Protein AF-A0A962LPD1-F1 (afdb_monomer_lite)

Secondary structure (DSSP, 8-state):
-HHHHHHHHHHHHHHHHHHTT--HHHHHHHHHHHGGG--SHHHHHTTSTTT--HHHH--

Foldseek 3Di:
DVVVVVVVVLVVQQVQLVVLVHDSVLLVVVCVVQVVVQPDPVSNVCSRSNNDDNVVRPD

pLDDT: mean 85.54, std 12.45, range [49.06, 96.0]

Radius of gyration: 11.57 Å; chains: 1; bounding box: 22×33×23 Å

Structure (mmCIF, N/CA/C/O backbone):
data_AF-A0A962LPD1-F1
#
_entry.id   AF-A0A962LPD1-F1
#
loop_
_atom_site.group_PDB
_atom_site.id
_atom_site.type_symbol
_atom_site.label_atom_id
_atom_site.label_alt_id
_atom_site.label_comp_id
_atom_site.label_asym_id
_atom_site.label_entity_id
_atom_site.label_seq_id
_atom_site.pdbx_PDB_ins_code
_atom_site.Cartn_x
_atom_site.Cartn_y
_atom_site.Cartn_z
_atom_site.occupancy
_atom_site.B_iso_or_equiv
_atom_site.auth_seq_id
_atom_site.auth_comp_id
_atom_site.auth_asym_id
_atom_site.auth_atom_id
_atom_site.pdbx_PDB_model_num
ATOM 1 N N . MET A 1 1 ? 10.998 22.165 5.543 1.00 49.84 1 MET A N 1
ATOM 2 C CA . MET A 1 1 ? 11.904 20.992 5.603 1.00 49.84 1 MET A CA 1
ATOM 3 C C . MET A 1 1 ? 11.187 19.643 5.425 1.00 49.84 1 MET A C 1
ATOM 5 O O . MET A 1 1 ? 11.779 18.776 4.804 1.00 49.84 1 MET A O 1
ATOM 9 N N . LYS A 1 2 ? 9.901 19.486 5.800 1.00 52.97 2 LYS A N 1
ATOM 10 C CA . LYS A 1 2 ? 9.095 18.252 5.593 1.00 52.97 2 LYS A CA 1
ATOM 11 C C . LYS A 1 2 ? 9.114 17.628 4.178 1.00 52.97 2 LYS A C 1
ATOM 13 O O . LYS A 1 2 ? 8.955 16.422 4.041 1.00 52.97 2 LYS A O 1
ATOM 18 N N . GLY A 1 3 ? 9.289 18.428 3.121 1.00 49.06 3 GLY A N 1
ATOM 19 C CA . GLY A 1 3 ? 9.298 17.934 1.736 1.00 49.06 3 GLY A CA 1
ATOM 20 C C . GLY A 1 3 ? 10.560 17.156 1.339 1.00 49.06 3 GLY A C 1
ATOM 21 O O . GLY A 1 3 ? 10.462 16.197 0.581 1.00 49.06 3 GLY A O 1
ATOM 22 N N . ILE A 1 4 ? 11.727 17.523 1.884 1.00 52.41 4 ILE A N 1
ATOM 23 C CA . ILE A 1 4 ? 13.000 16.832 1.607 1.00 52.41 4 ILE A CA 1
ATOM 24 C C . ILE A 1 4 ? 13.018 15.480 2.330 1.00 52.41 4 ILE A C 1
ATOM 26 O O . ILE A 1 4 ? 13.369 14.470 1.734 1.00 52.41 4 ILE A O 1
ATOM 30 N N . GLU A 1 5 ? 12.542 15.442 3.578 1.00 60.94 5 GLU A N 1
ATOM 31 C CA . GLU A 1 5 ? 12.386 14.202 4.352 1.00 60.94 5 GLU A CA 1
ATOM 32 C C . GLU A 1 5 ? 11.383 13.243 3.698 1.00 60.94 5 GLU A C 1
ATOM 34 O O . GLU A 1 5 ? 11.663 12.054 3.571 1.00 60.94 5 GLU A O 1
ATOM 39 N N . SER A 1 6 ? 10.249 13.755 3.203 1.00 59.38 6 SER A N 1
ATOM 40 C CA . SER A 1 6 ? 9.271 12.947 2.461 1.00 59.38 6 SER A CA 1
ATOM 41 C C . SER A 1 6 ? 9.866 12.357 1.173 1.00 59.38 6 SER A C 1
ATOM 43 O O . SER A 1 6 ? 9.654 11.183 0.876 1.00 59.38 6 SER A O 1
ATOM 45 N N . GLY A 1 7 ? 10.678 13.133 0.443 1.00 64.12 7 GLY A N 1
ATOM 46 C CA . GLY A 1 7 ? 11.393 12.665 -0.749 1.00 64.12 7 GLY A CA 1
ATOM 47 C C . GLY A 1 7 ? 12.431 11.580 -0.447 1.00 64.12 7 GLY A C 1
ATOM 48 O O . GLY A 1 7 ? 12.480 10.568 -1.146 1.00 64.12 7 GLY A O 1
ATOM 49 N N . THR A 1 8 ? 13.212 11.738 0.625 1.00 71.81 8 THR A N 1
ATOM 50 C CA . THR A 1 8 ? 14.184 10.729 1.087 1.00 71.81 8 THR A CA 1
ATOM 51 C C . THR A 1 8 ? 13.493 9.447 1.550 1.00 71.81 8 THR A C 1
ATOM 53 O O . THR A 1 8 ? 13.937 8.343 1.217 1.00 71.81 8 THR A O 1
ATOM 56 N N . ASN A 1 9 ? 12.369 9.571 2.259 1.00 77.81 9 ASN A N 1
ATOM 57 C CA . ASN A 1 9 ? 11.572 8.429 2.702 1.00 77.81 9 ASN A CA 1
ATOM 58 C C . ASN A 1 9 ? 10.949 7.691 1.512 1.00 77.81 9 ASN A C 1
ATOM 60 O O . ASN A 1 9 ? 11.008 6.464 1.453 1.00 77.81 9 ASN A O 1
ATOM 64 N N . LEU A 1 10 ? 10.424 8.421 0.524 1.00 83.06 10 LEU A N 1
ATOM 65 C CA . LEU A 1 10 ? 9.865 7.831 -0.691 1.00 83.06 10 LEU A CA 1
ATOM 66 C C . LEU A 1 10 ? 10.935 7.116 -1.522 1.00 83.06 10 LEU A C 1
ATOM 68 O O . LEU A 1 10 ? 10.709 5.995 -1.975 1.00 83.06 10 LEU A O 1
ATOM 72 N N . TYR A 1 11 ? 12.111 7.726 -1.689 1.00 86.25 11 TYR A N 1
ATOM 73 C CA . TYR A 1 11 ? 13.234 7.083 -2.371 1.00 86.25 11 TYR A CA 1
ATOM 74 C C . TYR A 1 11 ? 13.639 5.784 -1.668 1.00 86.25 11 TYR A C 1
ATOM 76 O O . TYR A 1 11 ? 13.771 4.743 -2.311 1.00 86.25 11 TYR A O 1
ATOM 84 N N . SER A 1 12 ? 13.759 5.815 -0.340 1.00 87.25 12 SER A N 1
ATOM 85 C CA . SER A 1 12 ? 14.096 4.634 0.460 1.00 87.25 12 SER A CA 1
ATOM 86 C C . SER A 1 12 ? 13.043 3.531 0.308 1.00 87.25 12 SER A C 1
ATOM 88 O O . SER A 1 12 ? 13.395 2.376 0.076 1.00 87.25 12 SER A O 1
ATOM 90 N N . LEU A 1 13 ? 11.753 3.884 0.319 1.00 87.25 13 LEU A N 1
ATOM 91 C CA . LEU A 1 13 ? 10.646 2.950 0.084 1.00 87.25 13 LEU A CA 1
ATOM 92 C C . LEU A 1 13 ? 10.684 2.323 -1.313 1.00 87.25 13 LEU A C 1
ATOM 94 O O . LEU A 1 13 ? 10.481 1.117 -1.441 1.00 87.25 13 LEU A O 1
ATOM 98 N N . ILE A 1 14 ? 10.992 3.101 -2.355 1.00 89.88 14 ILE A N 1
ATOM 99 C CA . ILE A 1 14 ? 11.155 2.586 -3.724 1.00 89.88 14 ILE A CA 1
ATOM 100 C C . ILE A 1 14 ? 12.304 1.577 -3.782 1.00 89.88 14 ILE A C 1
ATOM 102 O O . ILE A 1 14 ? 12.174 0.515 -4.393 1.00 89.88 14 ILE A O 1
ATOM 106 N N . GLN A 1 15 ? 13.433 1.889 -3.147 1.00 91.56 15 GLN A N 1
ATOM 107 C CA . GLN A 1 15 ? 14.588 0.996 -3.129 1.00 91.56 15 GLN A CA 1
ATOM 108 C C . GLN A 1 15 ? 14.296 -0.290 -2.346 1.00 91.56 15 GLN A C 1
ATOM 110 O O . GLN A 1 15 ? 14.652 -1.376 -2.805 1.00 91.56 15 GLN A O 1
ATOM 115 N N . MET A 1 16 ? 13.578 -0.199 -1.225 1.00 89.12 16 MET A N 1
ATOM 116 C CA . MET A 1 16 ? 13.132 -1.374 -0.475 1.00 89.12 16 MET A CA 1
ATOM 117 C C . MET A 1 16 ? 12.115 -2.216 -1.254 1.00 89.12 16 MET A C 1
ATOM 119 O O . MET A 1 16 ? 12.208 -3.442 -1.225 1.00 89.12 16 MET A O 1
ATOM 123 N N . ALA A 1 17 ? 11.180 -1.597 -1.982 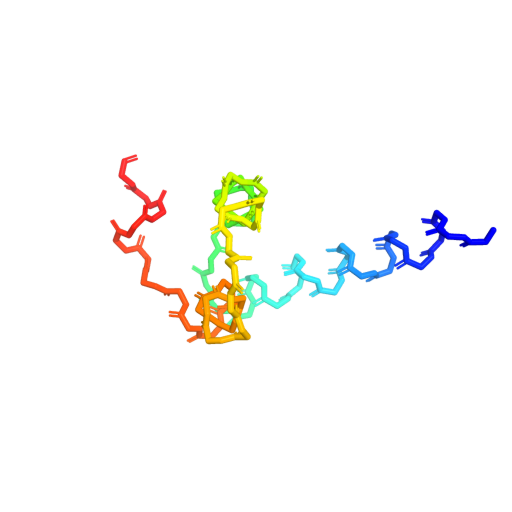1.00 91.31 17 ALA A N 1
ATOM 124 C CA . ALA A 1 17 ? 10.236 -2.308 -2.845 1.00 91.31 17 ALA A CA 1
ATOM 125 C C . ALA A 1 17 ? 10.981 -3.136 -3.903 1.00 91.31 17 ALA A C 1
ATOM 127 O O . ALA A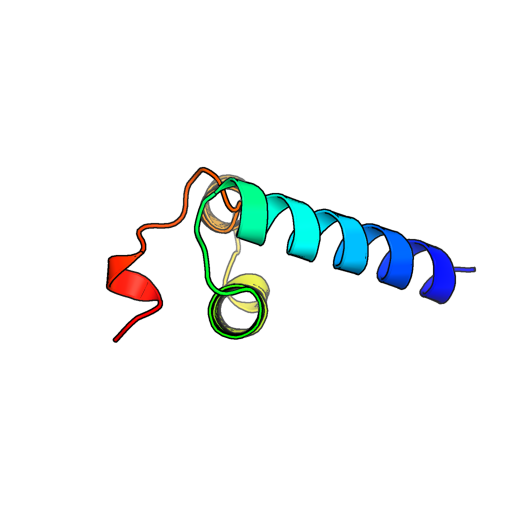 1 17 ? 10.766 -4.343 -4.009 1.00 91.31 17 ALA A O 1
ATOM 128 N N . LYS A 1 18 ? 11.956 -2.526 -4.592 1.00 91.12 18 LYS A N 1
ATOM 129 C CA . LYS A 1 18 ? 12.822 -3.230 -5.553 1.00 91.12 18 LYS A CA 1
ATOM 130 C C . LYS A 1 18 ? 13.591 -4.382 -4.903 1.00 91.12 18 LYS A C 1
ATOM 132 O O . LYS A 1 18 ? 13.628 -5.475 -5.463 1.00 91.12 18 LYS A O 1
ATOM 137 N N . ALA A 1 19 ? 14.172 -4.164 -3.719 1.00 92.88 19 ALA A N 1
ATOM 138 C CA . ALA A 1 19 ? 14.902 -5.201 -2.983 1.00 92.88 19 ALA A CA 1
ATOM 139 C C . ALA A 1 19 ? 14.009 -6.403 -2.614 1.00 92.88 19 ALA A C 1
ATOM 141 O O . ALA A 1 19 ? 14.478 -7.539 -2.621 1.00 92.88 19 ALA A O 1
ATOM 142 N N . ASN A 1 20 ? 12.714 -6.167 -2.378 1.00 90.75 20 ASN A N 1
ATOM 143 C CA . ASN A 1 20 ? 11.707 -7.199 -2.109 1.00 90.75 20 ASN A CA 1
ATOM 144 C C . ASN A 1 20 ? 11.018 -7.734 -3.380 1.00 90.75 20 ASN A C 1
ATOM 146 O O . ASN A 1 20 ? 10.013 -8.434 -3.290 1.00 90.75 20 ASN A O 1
ATOM 150 N N . ARG A 1 21 ? 11.558 -7.440 -4.575 1.00 92.25 21 ARG A N 1
ATOM 151 C CA . ARG A 1 21 ? 11.000 -7.850 -5.882 1.00 92.25 21 ARG A CA 1
ATOM 152 C C . ARG A 1 21 ? 9.558 -7.376 -6.101 1.00 92.25 21 ARG A C 1
ATOM 154 O O . ARG A 1 21 ? 8.777 -8.022 -6.802 1.00 92.25 21 ARG A O 1
ATOM 161 N N . LEU A 1 22 ? 9.207 -6.246 -5.499 1.00 93.31 22 LEU A N 1
ATOM 162 C CA . LEU A 1 22 ? 7.946 -5.562 -5.728 1.00 93.31 22 LEU A CA 1
ATOM 163 C C . LEU A 1 22 ? 8.123 -4.550 -6.857 1.00 93.31 22 LEU A C 1
ATOM 165 O O . LEU A 1 22 ? 9.107 -3.807 -6.893 1.00 93.31 22 LEU A O 1
ATOM 169 N N . GLU A 1 23 ? 7.150 -4.499 -7.759 1.00 93.81 23 GLU A N 1
ATOM 170 C CA . GLU A 1 23 ? 7.025 -3.409 -8.714 1.00 93.81 23 GLU A CA 1
ATOM 171 C C . GLU A 1 23 ? 6.704 -2.124 -7.919 1.00 93.81 23 GLU A C 1
ATOM 173 O O . GLU A 1 23 ? 5.703 -2.087 -7.189 1.00 93.81 23 GLU A O 1
ATOM 178 N N . PRO A 1 24 ? 7.569 -1.089 -7.968 1.00 92.19 24 PRO A N 1
ATOM 179 C CA . PRO A 1 24 ? 7.450 0.072 -7.090 1.00 92.19 24 PRO A CA 1
ATOM 180 C C . PRO A 1 24 ? 6.127 0.823 -7.205 1.00 92.19 24 PRO A C 1
ATOM 182 O O . PRO A 1 24 ? 5.609 1.288 -6.191 1.00 92.19 24 PRO A O 1
ATOM 185 N N . TYR A 1 25 ? 5.574 0.957 -8.409 1.00 92.06 25 TYR A N 1
ATOM 186 C CA . TYR A 1 25 ? 4.325 1.682 -8.609 1.00 92.06 25 TYR A CA 1
ATOM 187 C C . TYR A 1 25 ? 3.142 0.946 -7.969 1.00 92.06 25 TYR A C 1
ATOM 189 O O . TYR A 1 25 ? 2.374 1.551 -7.220 1.00 92.06 25 TYR A O 1
ATOM 197 N N . GLN A 1 26 ? 3.021 -0.361 -8.181 1.00 93.00 26 GLN A N 1
ATOM 198 C CA . GLN A 1 26 ? 1.991 -1.204 -7.580 1.00 93.00 26 GLN A CA 1
ATOM 199 C C . GLN A 1 26 ? 2.107 -1.237 -6.056 1.00 93.00 26 GLN A C 1
ATOM 201 O O . GLN A 1 26 ? 1.097 -1.078 -5.367 1.00 93.00 26 GLN A O 1
ATOM 206 N N . TYR A 1 27 ? 3.327 -1.355 -5.524 1.00 93.50 27 TYR A N 1
ATOM 207 C CA . TYR A 1 27 ? 3.582 -1.261 -4.086 1.00 93.50 27 TYR A CA 1
ATOM 208 C C . TYR A 1 27 ? 3.114 0.081 -3.511 1.00 93.50 27 TYR A C 1
ATOM 210 O O . TYR A 1 27 ? 2.303 0.105 -2.587 1.00 93.50 27 TYR A O 1
ATOM 218 N N . LEU A 1 28 ? 3.568 1.204 -4.078 1.00 92.94 28 LEU A N 1
ATOM 219 C CA . LEU A 1 28 ? 3.207 2.534 -3.582 1.00 92.94 28 LEU A CA 1
ATOM 220 C C . LEU A 1 28 ? 1.705 2.795 -3.698 1.00 92.94 28 LEU A C 1
ATOM 222 O O . LEU A 1 28 ? 1.107 3.343 -2.773 1.00 92.94 28 LEU A O 1
ATOM 226 N N . ARG A 1 29 ? 1.072 2.358 -4.793 1.00 93.25 29 ARG A N 1
ATOM 227 C CA . ARG A 1 29 ? -0.383 2.446 -4.961 1.00 93.25 29 ARG A CA 1
ATOM 228 C C . ARG A 1 29 ? -1.108 1.695 -3.847 1.00 93.25 29 ARG A C 1
ATOM 230 O O . ARG A 1 29 ? -2.061 2.232 -3.288 1.00 93.25 29 ARG A O 1
ATOM 237 N N . HIS A 1 30 ? -0.664 0.487 -3.508 1.00 92.88 30 HIS A N 1
ATOM 238 C CA . HIS A 1 30 ? -1.244 -0.291 -2.415 1.00 92.88 30 HIS A CA 1
ATOM 239 C C . HIS A 1 30 ? -1.051 0.396 -1.060 1.00 92.88 30 HIS A C 1
ATOM 241 O O . HIS A 1 30 ? -2.034 0.621 -0.357 1.00 92.88 30 HIS A O 1
ATOM 247 N N . VAL A 1 31 ? 0.173 0.827 -0.737 1.00 92.56 31 VAL A N 1
ATOM 248 C CA . VAL A 1 31 ? 0.469 1.535 0.518 1.00 92.56 31 VAL A CA 1
ATOM 249 C C . VAL A 1 31 ? -0.394 2.783 0.659 1.00 92.56 31 VAL A C 1
ATOM 251 O O . VAL A 1 31 ? -1.056 2.944 1.674 1.00 92.56 31 VAL A O 1
ATOM 254 N N . PHE A 1 32 ? -0.469 3.647 -0.354 1.00 92.44 32 PHE A N 1
ATOM 255 C CA . PHE A 1 32 ? -1.277 4.868 -0.257 1.00 92.44 32 PHE A CA 1
ATOM 256 C C . PHE A 1 32 ? -2.788 4.610 -0.219 1.00 92.44 32 PHE A C 1
ATOM 258 O O . PHE A 1 32 ? -3.530 5.460 0.269 1.00 92.44 32 PHE A O 1
ATOM 265 N N . THR A 1 33 ? -3.248 3.446 -0.685 1.00 93.56 33 THR A N 1
ATOM 266 C CA . THR A 1 33 ? -4.662 3.048 -0.597 1.00 93.56 33 THR A CA 1
ATOM 267 C C . THR A 1 33 ? -5.016 2.496 0.786 1.00 93.56 33 THR A C 1
ATOM 269 O O . THR A 1 33 ? -6.107 2.759 1.292 1.00 93.56 33 THR A O 1
ATOM 272 N N . GLU A 1 34 ? -4.111 1.737 1.406 1.00 93.44 34 GLU A N 1
ATOM 273 C CA . GLU A 1 34 ? -4.376 1.019 2.659 1.00 93.44 34 GLU A CA 1
ATOM 274 C C . GLU A 1 34 ? -3.893 1.765 3.908 1.00 93.44 34 GLU A C 1
ATOM 276 O O . GLU A 1 34 ? -4.509 1.641 4.964 1.00 93.44 34 GLU A O 1
ATOM 281 N N . LEU A 1 35 ? -2.857 2.602 3.803 1.00 92.75 35 LEU A N 1
ATOM 282 C CA . LEU A 1 35 ? -2.310 3.361 4.932 1.00 92.75 35 LEU A CA 1
ATOM 283 C C . LEU A 1 35 ? -3.358 4.246 5.635 1.00 92.75 35 LEU A C 1
ATOM 285 O O . LEU A 1 35 ? -3.389 4.225 6.862 1.00 92.75 35 LEU A O 1
ATOM 289 N N . PRO A 1 36 ? -4.272 4.958 4.937 1.00 94.56 36 PRO A N 1
ATOM 290 C CA . PRO A 1 36 ? -5.334 5.717 5.605 1.00 94.56 36 PRO A CA 1
ATOM 291 C C . PRO A 1 36 ? -6.345 4.847 6.369 1.00 94.56 36 PRO A C 1
ATOM 293 O O . PRO A 1 36 ? -7.085 5.363 7.202 1.00 94.56 36 PRO A O 1
ATOM 296 N N . LYS A 1 37 ? -6.409 3.544 6.067 1.00 95.12 37 LYS A N 1
ATOM 297 C CA . LYS A 1 37 ? -7.295 2.570 6.723 1.00 95.12 37 LYS A CA 1
ATOM 298 C C . LYS A 1 37 ? -6.606 1.860 7.893 1.00 95.12 37 LYS A C 1
ATOM 300 O O . LYS A 1 37 ? -7.280 1.209 8.689 1.00 95.12 37 LYS A O 1
ATOM 305 N N . ALA A 1 38 ? -5.279 1.953 7.991 1.00 93.88 38 ALA A N 1
ATOM 306 C CA . ALA A 1 38 ? -4.491 1.295 9.022 1.00 93.88 38 ALA A CA 1
ATOM 307 C C . ALA A 1 38 ? -4.651 2.024 10.366 1.00 93.88 38 ALA A C 1
ATOM 309 O O . ALA A 1 38 ? -4.074 3.085 10.590 1.00 93.88 38 ALA A O 1
ATOM 310 N N . GLY A 1 39 ? -5.458 1.450 11.262 1.00 94.12 39 GLY A N 1
ATOM 311 C CA . GLY A 1 39 ? -5.719 2.002 12.597 1.00 94.12 39 GLY A CA 1
ATOM 312 C C . GLY A 1 39 ? -4.790 1.487 13.699 1.00 94.12 39 GLY A C 1
ATOM 313 O O . GLY A 1 39 ? -4.877 1.960 14.830 1.00 94.12 39 GLY A O 1
ATOM 314 N N . THR A 1 40 ? -3.928 0.512 13.398 1.00 96.00 40 THR A N 1
ATOM 315 C CA . THR A 1 40 ? -3.028 -0.118 14.375 1.00 96.00 40 THR 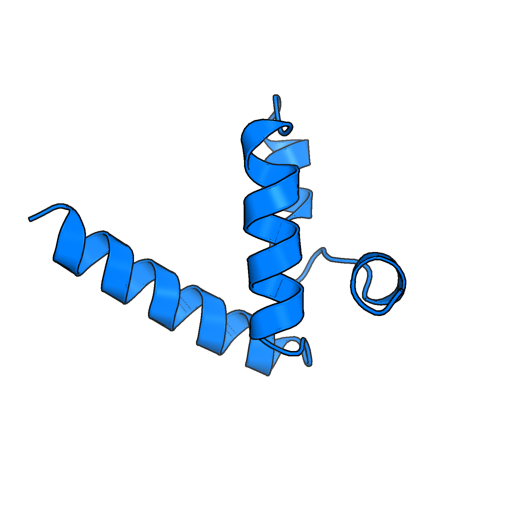A CA 1
ATOM 316 C C . THR A 1 40 ? -1.603 -0.207 13.840 1.00 96.00 40 THR A C 1
ATOM 318 O O . THR A 1 40 ? -1.376 -0.123 12.630 1.00 96.00 40 THR A O 1
ATOM 321 N N . VAL A 1 41 ? -0.636 -0.382 14.743 1.00 93.94 41 VAL A N 1
ATOM 322 C CA . VAL A 1 41 ? 0.780 -0.530 14.376 1.00 93.94 41 VAL A CA 1
ATOM 323 C C . VAL A 1 41 ? 0.969 -1.760 13.493 1.00 93.94 41 VAL A C 1
ATOM 325 O O . VAL A 1 41 ? 1.626 -1.674 12.464 1.00 93.94 41 VAL A O 1
ATOM 328 N N . GLU A 1 42 ? 0.303 -2.863 13.819 1.00 93.75 42 GLU A N 1
ATOM 329 C CA . GLU A 1 42 ? 0.371 -4.118 13.067 1.00 93.75 42 GLU A CA 1
ATOM 330 C C . GLU A 1 42 ? -0.166 -3.939 11.640 1.00 93.75 42 GLU A C 1
ATOM 332 O O . GLU A 1 42 ? 0.394 -4.477 10.685 1.00 93.75 42 GLU A O 1
ATOM 337 N N . ALA A 1 43 ? -1.226 -3.139 11.471 1.00 91.81 43 ALA A N 1
ATOM 338 C CA . ALA A 1 43 ? -1.769 -2.815 10.154 1.00 91.81 43 ALA A CA 1
ATOM 339 C C . ALA A 1 43 ? -0.797 -1.963 9.322 1.00 91.81 43 ALA A C 1
ATOM 341 O O . ALA A 1 43 ? -0.734 -2.128 8.107 1.00 91.81 43 ALA A O 1
ATOM 342 N N . ILE A 1 44 ? -0.020 -1.082 9.959 1.00 91.62 44 ILE A N 1
ATOM 343 C CA . ILE A 1 44 ? 1.036 -0.306 9.292 1.00 91.62 44 ILE A CA 1
ATOM 344 C C . ILE A 1 44 ? 2.227 -1.208 8.946 1.00 91.62 44 ILE A C 1
ATOM 346 O O . ILE A 1 44 ? 2.743 -1.144 7.832 1.00 91.62 44 ILE A O 1
ATOM 350 N N . GLU A 1 45 ? 2.652 -2.081 9.859 1.00 92.69 45 GLU A N 1
ATOM 351 C CA . GLU A 1 45 ? 3.752 -3.024 9.630 1.00 92.69 45 GLU A CA 1
ATOM 352 C C . GLU A 1 45 ? 3.444 -4.014 8.503 1.00 92.69 45 GLU A C 1
ATOM 354 O O . GLU A 1 45 ? 4.343 -4.382 7.744 1.00 92.69 45 GLU A O 1
ATOM 359 N N . ALA A 1 46 ? 2.178 -4.398 8.327 1.00 92.88 46 ALA A N 1
ATOM 360 C CA . ALA A 1 46 ? 1.733 -5.216 7.200 1.00 92.88 46 ALA A CA 1
ATOM 361 C C . ALA A 1 46 ? 1.935 -4.532 5.830 1.00 92.88 46 ALA A C 1
ATOM 363 O O . ALA A 1 46 ? 2.010 -5.218 4.811 1.00 92.88 46 ALA A O 1
ATOM 364 N N . LEU A 1 47 ? 2.065 -3.199 5.795 1.00 92.44 47 LEU A N 1
ATOM 365 C CA . LEU A 1 47 ? 2.349 -2.421 4.582 1.00 92.44 47 LEU A CA 1
ATOM 366 C C . LEU A 1 47 ? 3.847 -2.311 4.273 1.00 92.44 47 LEU A C 1
ATOM 368 O O . LEU A 1 47 ? 4.213 -1.725 3.255 1.00 92.44 47 LEU A O 1
ATOM 372 N N . LEU A 1 48 ? 4.730 -2.852 5.119 1.00 92.00 48 LEU A N 1
ATOM 373 C CA . LEU A 1 48 ? 6.163 -2.847 4.843 1.00 92.00 48 LEU A CA 1
ATOM 374 C C . LEU A 1 48 ? 6.500 -3.776 3.666 1.00 92.00 48 LEU A C 1
ATOM 376 O O . LEU A 1 48 ? 5.927 -4.860 3.558 1.00 92.00 48 LEU A O 1
ATOM 380 N N . PRO A 1 49 ? 7.500 -3.438 2.830 1.00 89.19 49 PRO A N 1
ATOM 381 C CA . PRO A 1 49 ? 7.863 -4.232 1.653 1.00 89.19 49 PRO A CA 1
ATOM 382 C C . PRO A 1 49 ? 8.157 -5.707 1.951 1.00 89.19 49 PRO A C 1
ATOM 384 O O . PRO A 1 49 ? 7.877 -6.562 1.120 1.00 89.19 49 PRO A O 1
ATOM 387 N N . ALA A 1 50 ? 8.708 -5.998 3.134 1.00 89.19 50 ALA A N 1
ATOM 388 C CA . ALA A 1 50 ? 9.038 -7.353 3.574 1.00 89.19 50 ALA A CA 1
ATOM 389 C C . ALA A 1 50 ? 7.809 -8.186 3.982 1.00 89.19 50 ALA A C 1
ATOM 391 O O . ALA A 1 50 ? 7.871 -9.412 3.973 1.00 89.19 50 ALA A O 1
ATOM 392 N N . ASN A 1 51 ? 6.699 -7.528 4.326 1.00 90.81 51 ASN A N 1
ATOM 393 C CA . ASN A 1 51 ? 5.502 -8.164 4.876 1.00 90.81 51 ASN A CA 1
ATOM 394 C C . ASN A 1 51 ? 4.355 -8.250 3.862 1.00 90.81 51 ASN A C 1
ATOM 396 O O . ASN A 1 51 ? 3.362 -8.938 4.111 1.00 90.81 51 ASN A O 1
ATOM 400 N N . ILE A 1 52 ? 4.470 -7.584 2.709 1.00 88.38 52 ILE A N 1
ATOM 401 C CA . ILE A 1 52 ? 3.389 -7.592 1.731 1.00 88.38 52 ILE A CA 1
ATOM 402 C C . ILE A 1 52 ? 3.317 -8.922 0.986 1.00 88.38 52 ILE A C 1
ATOM 404 O O . ILE A 1 52 ? 4.261 -9.396 0.354 1.00 88.38 52 ILE A O 1
ATOM 408 N N . ASN A 1 53 ? 2.103 -9.461 0.951 1.00 86.94 53 ASN A N 1
ATOM 409 C CA . ASN A 1 53 ? 1.745 -10.544 0.058 1.00 86.94 53 ASN A CA 1
ATOM 410 C C . ASN A 1 53 ? 1.555 -10.017 -1.375 1.00 86.94 53 ASN A C 1
ATOM 412 O O . ASN A 1 53 ? 0.589 -9.316 -1.678 1.00 86.94 53 ASN A O 1
ATOM 416 N N . THR A 1 54 ? 2.451 -10.409 -2.279 1.00 82.12 54 THR A N 1
ATOM 417 C CA . THR A 1 54 ? 2.450 -10.014 -3.698 1.00 82.12 54 THR A CA 1
ATOM 418 C C 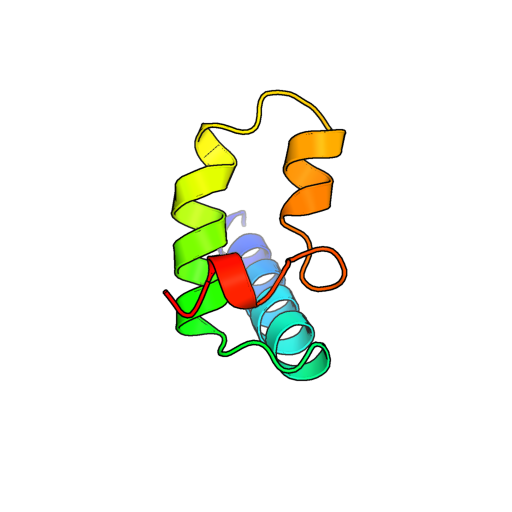. THR A 1 54 ? 1.121 -10.291 -4.406 1.00 82.12 54 THR A C 1
ATOM 420 O O . THR A 1 54 ? 0.689 -9.498 -5.242 1.00 82.12 54 THR A O 1
ATOM 423 N N . LYS A 1 55 ? 0.394 -11.347 -4.018 1.00 83.69 55 LYS 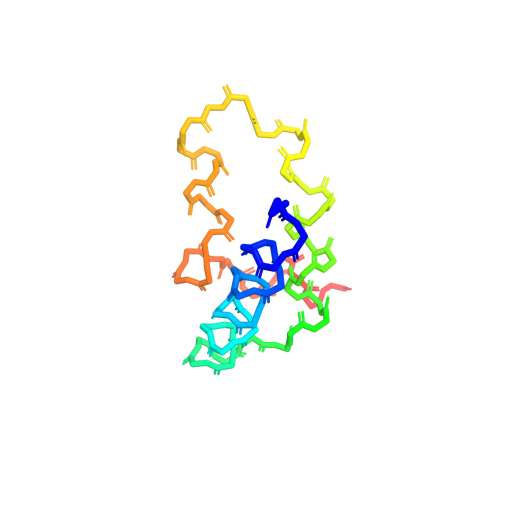A N 1
ATOM 424 C CA . LYS A 1 55 ? -0.936 -11.667 -4.572 1.00 83.69 55 LYS A CA 1
ATOM 425 C C . LYS A 1 55 ? -2.010 -10.628 -4.231 1.00 83.69 55 LYS A C 1
ATOM 427 O O . LYS A 1 55 ? -3.095 -10.678 -4.801 1.00 83.69 55 LYS A O 1
ATOM 432 N N . LEU A 1 56 ? -1.763 -9.735 -3.271 1.00 77.25 56 LEU A N 1
ATOM 433 C CA . LEU A 1 56 ? -2.651 -8.613 -2.950 1.00 77.25 56 LEU A CA 1
ATOM 434 C C . LEU A 1 56 ? -2.454 -7.433 -3.904 1.00 77.25 56 LEU A C 1
ATOM 436 O O . LEU A 1 56 ? -3.402 -6.689 -4.143 1.00 77.25 56 LEU A O 1
ATOM 440 N N . ILE A 1 57 ? -1.240 -7.277 -4.437 1.00 83.19 57 ILE A N 1
ATOM 441 C CA . ILE A 1 57 ? -0.832 -6.099 -5.207 1.00 83.19 57 ILE A CA 1
ATOM 442 C C . ILE A 1 57 ? -0.991 -6.305 -6.719 1.00 83.19 57 ILE A C 1
ATOM 444 O O . ILE A 1 57 ? -1.380 -5.378 -7.422 1.00 83.19 57 ILE A O 1
ATOM 448 N N . TYR A 1 58 ? -0.706 -7.511 -7.222 1.00 81.00 58 TYR A N 1
ATOM 449 C CA . TYR A 1 58 ? -0.720 -7.836 -8.660 1.00 81.00 58 TYR A CA 1
ATOM 450 C C . TYR A 1 58 ? -2.074 -8.369 -9.160 1.00 81.00 58 TYR A C 1
ATOM 452 O O . TYR A 1 58 ? -2.118 -9.196 -10.069 1.00 81.00 58 TYR A O 1
ATOM 460 N N . ARG A 1 59 ? -3.164 -7.959 -8.513 1.00 67.56 59 ARG A N 1
ATOM 461 C CA . ARG A 1 59 ? -4.527 -8.363 -8.875 1.00 67.56 59 ARG A CA 1
ATOM 462 C C . ARG A 1 59 ? -5.049 -7.570 -10.062 1.00 67.56 59 ARG A C 1
ATOM 464 O O . ARG A 1 59 ? -4.754 -6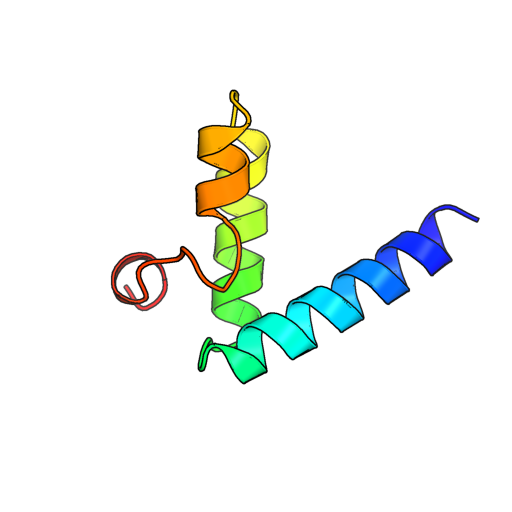.353 -10.115 1.00 67.56 59 ARG A O 1
#

Sequence (59 aa):
MKGIESGTNLYSLIQMAKANRLEPYQYLRHVFTELPKAGTVEAIEALLPANINTKLIYR